Protein AF-A0A3C0HCT9-F1 (afdb_monomer_lite)

Structure (mmCIF, N/CA/C/O backbone):
data_AF-A0A3C0HCT9-F1
#
_entry.id   AF-A0A3C0HCT9-F1
#
loop_
_atom_site.group_PDB
_atom_site.id
_atom_site.type_symbol
_atom_site.label_atom_id
_atom_site.label_alt_id
_atom_site.label_comp_id
_atom_site.label_asym_id
_atom_site.label_entity_id
_atom_site.label_seq_id
_atom_site.pdbx_PDB_ins_code
_atom_site.Cartn_x
_atom_site.Cartn_y
_atom_site.Cartn_z
_atom_site.occupancy
_atom_site.B_iso_or_equiv
_atom_site.auth_seq_id
_atom_site.auth_comp_id
_atom_site.auth_asym_id
_atom_site.auth_atom_id
_atom_site.pdbx_PDB_model_num
ATOM 1 N N . MET A 1 1 ? -2.185 -20.237 -20.510 1.00 75.19 1 MET A N 1
ATOM 2 C CA . MET A 1 1 ? -2.423 -19.616 -19.183 1.00 75.19 1 MET A CA 1
ATOM 3 C C . MET A 1 1 ? -2.165 -18.128 -19.337 1.00 75.19 1 MET A C 1
ATOM 5 O O . MET A 1 1 ? -1.245 -17.803 -20.071 1.00 75.19 1 MET A O 1
ATOM 9 N N . TYR A 1 2 ? -2.947 -17.254 -18.699 1.00 88.69 2 TYR A N 1
ATOM 10 C CA . TYR A 1 2 ? -2.730 -15.803 -18.760 1.00 88.69 2 TYR A CA 1
ATOM 11 C C . TYR A 1 2 ? -1.783 -15.374 -17.628 1.00 88.69 2 TYR A C 1
ATOM 13 O O . TYR A 1 2 ? -2.227 -15.358 -16.477 1.00 88.69 2 TYR A O 1
ATOM 21 N N . PRO A 1 3 ? -0.498 -15.075 -17.897 1.00 87.88 3 PRO A N 1
ATOM 22 C CA . PRO A 1 3 ? 0.452 -14.690 -16.845 1.00 87.88 3 PRO A CA 1
ATOM 23 C C . PRO A 1 3 ? 0.056 -13.365 -16.172 1.00 87.88 3 PRO A C 1
ATOM 25 O O . PRO A 1 3 ? 0.204 -13.197 -14.959 1.00 87.88 3 PRO A O 1
ATOM 28 N N . ASP A 1 4 ? -0.532 -12.458 -16.943 1.00 92.25 4 ASP A N 1
ATOM 29 C CA . ASP A 1 4 ? -1.090 -11.188 -16.501 1.00 92.25 4 ASP A CA 1
ATOM 30 C C . ASP A 1 4 ? -2.307 -10.794 -17.343 1.00 92.25 4 ASP A C 1
ATOM 32 O O . ASP A 1 4 ? -2.677 -11.476 -18.307 1.00 92.25 4 ASP A O 1
ATOM 36 N N . ILE A 1 5 ? -2.954 -9.701 -16.939 1.00 92.19 5 ILE A N 1
ATOM 37 C CA . ILE A 1 5 ? -4.178 -9.206 -17.571 1.00 92.19 5 ILE A CA 1
ATOM 38 C C . ILE A 1 5 ? -3.942 -8.772 -19.020 1.00 92.19 5 ILE A C 1
ATOM 40 O O . ILE A 1 5 ? -4.882 -8.828 -19.810 1.00 92.19 5 ILE A O 1
ATOM 44 N N . SER A 1 6 ? -2.719 -8.400 -19.411 1.00 93.44 6 SER A N 1
ATOM 45 C CA . SER A 1 6 ? -2.459 -7.923 -20.772 1.00 93.44 6 SER A CA 1
ATOM 46 C C . SER A 1 6 ? -2.783 -8.985 -21.819 1.00 93.44 6 SER A C 1
ATOM 48 O O . SER A 1 6 ? -3.357 -8.660 -22.856 1.00 93.44 6 SER A O 1
ATOM 50 N N . TYR A 1 7 ? -2.473 -10.252 -21.538 1.00 92.44 7 TYR A N 1
ATOM 51 C CA . TYR A 1 7 ? -2.798 -11.369 -22.431 1.00 92.44 7 TYR A CA 1
ATOM 52 C C . TYR A 1 7 ? -4.297 -11.686 -22.443 1.00 92.44 7 TYR A C 1
ATOM 54 O O . TYR A 1 7 ? -4.848 -12.029 -23.482 1.00 92.44 7 TYR A O 1
ATOM 62 N N . LEU A 1 8 ? -4.980 -11.526 -21.307 1.00 92.06 8 LEU A N 1
ATOM 63 C CA . LEU A 1 8 ? -6.431 -11.706 -21.241 1.00 92.06 8 LEU A CA 1
ATOM 64 C C . LEU A 1 8 ? -7.167 -10.613 -22.032 1.00 92.06 8 LEU A C 1
ATOM 66 O O . LEU A 1 8 ? -8.125 -10.898 -22.743 1.00 92.06 8 LEU A O 1
ATOM 70 N N . LEU A 1 9 ? -6.709 -9.363 -21.946 1.00 93.25 9 LEU A N 1
ATOM 71 C CA . LEU A 1 9 ? -7.266 -8.260 -22.730 1.00 93.25 9 LEU A CA 1
ATOM 72 C C . LEU A 1 9 ? -6.920 -8.370 -24.215 1.00 93.25 9 LEU A C 1
ATOM 74 O O . LEU A 1 9 ? -7.730 -7.963 -25.046 1.00 93.25 9 LEU A O 1
ATOM 78 N N . HIS A 1 10 ? -5.761 -8.942 -24.556 1.00 93.81 10 HIS A N 1
ATOM 79 C CA . HIS A 1 10 ? -5.413 -9.236 -25.944 1.00 93.81 10 HIS A CA 1
ATOM 80 C C . HIS A 1 10 ? -6.453 -10.154 -26.590 1.00 93.81 10 HIS A C 1
ATOM 82 O O . HIS A 1 10 ? -6.998 -9.808 -27.633 1.00 93.81 10 HIS A O 1
ATOM 88 N N . ASP A 1 11 ? -6.810 -11.255 -25.932 1.00 92.50 11 ASP A N 1
ATOM 89 C CA . ASP A 1 11 ? -7.765 -12.216 -26.493 1.00 92.50 11 ASP A CA 1
ATOM 90 C C . ASP A 1 11 ? -9.211 -11.687 -26.507 1.00 92.50 11 ASP A C 1
ATOM 92 O O . ASP A 1 11 ? -9.997 -12.052 -27.380 1.00 92.50 11 ASP A O 1
ATOM 96 N N . LEU A 1 12 ? -9.576 -10.806 -25.568 1.00 94.06 12 LEU A N 1
ATOM 97 C CA . LEU A 1 12 ? -10.929 -10.237 -25.489 1.00 94.06 12 LEU A CA 1
ATOM 98 C C . LEU A 1 12 ? -11.143 -9.014 -26.391 1.00 94.06 12 LEU A C 1
ATOM 100 O O . LEU A 1 12 ? -12.232 -8.830 -26.931 1.00 94.06 12 LEU A O 1
ATOM 104 N N . PHE A 1 13 ? -10.132 -8.156 -26.519 1.00 94.62 13 PHE A N 1
ATOM 105 C CA . PHE A 1 13 ? -10.257 -6.825 -27.124 1.00 94.62 13 PHE A CA 1
ATOM 106 C C . PHE A 1 13 ? -9.216 -6.544 -28.215 1.00 94.62 13 PHE A C 1
ATOM 108 O O . PHE A 1 13 ? -9.238 -5.469 -28.810 1.00 94.62 13 PHE A O 1
ATOM 115 N N . GLY A 1 14 ? -8.290 -7.469 -28.482 1.00 91.75 14 GLY A N 1
ATOM 116 C CA . GLY A 1 14 ? -7.224 -7.294 -29.472 1.00 91.75 14 GLY A CA 1
ATOM 117 C C . GLY A 1 14 ? -6.139 -6.294 -29.058 1.00 91.75 14 GLY A C 1
ATOM 118 O O . GLY A 1 14 ? -5.394 -5.814 -29.912 1.00 91.75 14 GLY A O 1
ATOM 119 N N . THR A 1 15 ? -6.039 -5.934 -27.772 1.00 93.19 15 THR A N 1
ATOM 120 C CA . THR A 1 15 ? -5.015 -4.990 -27.283 1.00 93.19 15 THR A CA 1
ATOM 121 C C . THR A 1 15 ? -3.610 -5.553 -27.458 1.00 93.19 15 THR A C 1
ATOM 123 O O . THR A 1 15 ? -3.433 -6.760 -27.363 1.00 93.19 15 THR A O 1
ATOM 126 N N . GLN A 1 16 ? -2.589 -4.714 -27.637 1.00 90.31 16 GLN A N 1
ATOM 127 C CA . GLN A 1 16 ? -1.205 -5.197 -27.733 1.00 90.31 16 GLN A CA 1
ATOM 128 C C . GLN A 1 16 ? -0.795 -5.980 -26.465 1.00 90.31 16 GLN A C 1
ATOM 130 O O . GLN A 1 16 ? -1.065 -5.491 -25.361 1.00 90.31 16 GLN A O 1
ATOM 135 N N . PRO A 1 17 ? -0.181 -7.174 -26.598 1.00 86.00 17 PRO A N 1
ATOM 136 C CA . PRO A 1 17 ? 0.428 -7.890 -25.478 1.00 86.00 17 PRO A CA 1
ATOM 137 C C . PRO A 1 17 ? 1.514 -7.054 -24.794 1.00 86.00 17 PRO A C 1
ATOM 139 O O . PRO A 1 17 ? 2.062 -6.136 -25.400 1.00 86.00 17 PRO A O 1
ATOM 142 N N . ASP A 1 18 ? 1.801 -7.371 -23.531 1.00 87.50 18 ASP A N 1
ATOM 143 C CA . ASP A 1 18 ? 2.804 -6.686 -22.706 1.00 87.50 18 ASP A CA 1
ATOM 144 C C . ASP A 1 18 ? 2.629 -5.157 -22.646 1.00 87.50 18 ASP A C 1
ATOM 146 O O . ASP A 1 18 ? 3.587 -4.388 -22.601 1.00 87.50 18 ASP A O 1
ATOM 150 N N . ASN A 1 19 ? 1.380 -4.696 -22.613 1.00 88.31 19 ASN A N 1
ATOM 151 C CA . ASN A 1 19 ? 1.077 -3.288 -22.379 1.00 88.31 19 ASN A CA 1
ATOM 152 C C . ASN A 1 19 ? 1.141 -2.955 -20.872 1.00 88.31 19 ASN A C 1
ATOM 154 O O . ASN A 1 19 ? 1.463 -3.798 -20.031 1.00 88.31 19 ASN A O 1
ATOM 158 N N . TRP A 1 20 ? 0.782 -1.726 -20.499 1.00 87.12 20 TRP A N 1
ATOM 159 C CA . TRP A 1 20 ? 0.803 -1.254 -19.108 1.00 87.12 20 TRP A CA 1
ATOM 160 C C . TRP A 1 20 ? 0.003 -2.128 -18.116 1.00 87.12 20 TRP A C 1
ATOM 162 O O . TRP A 1 20 ? 0.302 -2.140 -16.923 1.00 87.12 20 TRP A O 1
ATOM 172 N N . THR A 1 21 ? -0.995 -2.886 -18.584 1.00 89.19 21 THR A N 1
ATOM 173 C CA . THR A 1 21 ? -1.806 -3.790 -17.747 1.00 89.19 21 THR A CA 1
ATOM 174 C C . THR A 1 21 ? -1.075 -5.073 -17.346 1.00 89.19 21 THR A C 1
ATOM 176 O O . THR A 1 21 ? -1.532 -5.780 -16.447 1.00 89.19 21 THR A O 1
ATOM 179 N N . SER A 1 22 ? 0.084 -5.361 -17.941 1.00 90.19 22 SER A N 1
ATOM 180 C CA . SER A 1 22 ? 0.898 -6.544 -17.620 1.00 90.19 22 SER A CA 1
ATOM 181 C C . SER A 1 22 ? 1.501 -6.526 -16.208 1.00 90.19 22 SER A C 1
ATOM 183 O O . SER A 1 22 ? 1.919 -7.564 -15.685 1.00 90.19 22 SER A O 1
ATOM 185 N N . ILE A 1 23 ? 1.491 -5.364 -15.545 1.00 87.69 23 ILE A N 1
ATOM 186 C CA . ILE A 1 23 ? 1.828 -5.221 -14.121 1.00 87.69 23 ILE A CA 1
ATOM 187 C C . ILE A 1 23 ? 0.870 -6.037 -13.244 1.00 87.69 23 ILE A C 1
ATOM 189 O O . ILE A 1 23 ? 1.260 -6.565 -12.201 1.00 87.69 23 ILE A O 1
ATOM 193 N N . PHE A 1 24 ? -0.390 -6.172 -13.658 1.00 89.19 24 PHE A N 1
ATOM 194 C CA . PHE A 1 24 ? -1.392 -6.906 -12.899 1.00 89.19 24 PHE A CA 1
ATOM 195 C C . PHE A 1 24 ? -1.305 -8.397 -13.213 1.00 89.19 24 PHE A C 1
ATOM 197 O O . PHE A 1 24 ? -1.941 -8.906 -14.138 1.00 89.19 24 PHE A O 1
ATOM 204 N N . LYS A 1 25 ? -0.519 -9.119 -12.411 1.00 90.88 25 LYS A N 1
ATOM 205 C CA . LYS A 1 25 ? -0.401 -10.575 -12.533 1.00 90.88 25 LYS A CA 1
ATOM 206 C C . LYS A 1 25 ? -1.726 -11.259 -12.198 1.00 90.88 25 LYS A C 1
ATOM 208 O O . LYS A 1 25 ? -2.319 -11.015 -11.144 1.00 90.88 25 LYS A O 1
ATOM 213 N N . THR A 1 26 ? -2.159 -12.165 -13.074 1.00 92.75 26 THR A N 1
ATOM 214 C CA . THR A 1 26 ? -3.478 -12.814 -12.998 1.00 92.75 26 THR A CA 1
ATOM 215 C C . THR A 1 26 ? -3.643 -13.608 -11.708 1.00 92.75 26 THR A C 1
ATOM 217 O O . THR A 1 26 ? -4.697 -13.550 -11.083 1.00 92.75 26 THR A O 1
ATOM 220 N N . PHE A 1 27 ? -2.589 -14.305 -11.267 1.00 90.38 27 PHE A N 1
ATOM 221 C CA . PHE A 1 27 ? -2.601 -15.046 -10.004 1.00 90.38 27 PHE A CA 1
ATOM 222 C C . PHE A 1 27 ? -2.933 -14.140 -8.811 1.00 90.38 27 PHE A C 1
ATOM 224 O O . PHE A 1 27 ? -3.856 -14.429 -8.053 1.00 90.38 27 PHE A O 1
ATOM 231 N N . GLY A 1 28 ? -2.205 -13.028 -8.671 1.00 90.50 28 GLY A N 1
ATOM 232 C CA . GLY A 1 28 ? -2.389 -12.095 -7.562 1.00 90.50 28 GLY A CA 1
ATOM 233 C C . GLY A 1 28 ? -3.760 -11.428 -7.593 1.00 90.50 28 GLY A C 1
ATOM 234 O O . GLY A 1 28 ? -4.413 -11.332 -6.555 1.00 90.50 28 GLY A O 1
ATOM 235 N N . LEU A 1 29 ? -4.229 -11.030 -8.782 1.00 92.44 29 LEU A N 1
ATOM 236 C CA . LEU A 1 29 ? -5.553 -10.432 -8.924 1.00 92.44 29 LEU A CA 1
ATOM 237 C C . LEU A 1 29 ? 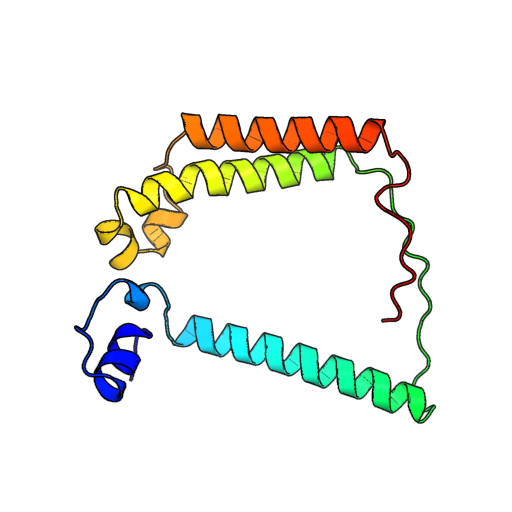-6.657 -11.410 -8.516 1.00 92.44 29 LEU A C 1
ATOM 239 O O . LEU A 1 29 ? -7.501 -11.057 -7.697 1.00 92.44 29 LEU A O 1
ATOM 243 N N . LEU A 1 30 ? -6.643 -12.639 -9.040 1.00 94.38 30 LEU A N 1
ATOM 244 C CA . LEU A 1 30 ? -7.675 -13.628 -8.722 1.00 94.38 30 LEU A CA 1
ATOM 245 C C . LEU A 1 30 ? -7.641 -14.036 -7.247 1.00 94.38 30 LEU A C 1
ATOM 247 O O . LEU A 1 30 ? -8.700 -14.183 -6.640 1.00 94.38 30 LEU A O 1
ATOM 251 N N . LEU A 1 31 ? -6.450 -14.161 -6.652 1.00 95.00 31 LEU A N 1
ATOM 252 C CA . LEU A 1 31 ? -6.302 -14.414 -5.219 1.00 95.00 31 LEU A CA 1
ATOM 253 C C . LEU A 1 31 ? -6.919 -13.280 -4.389 1.00 95.00 31 LEU A C 1
ATOM 255 O O . LEU A 1 31 ? -7.702 -13.543 -3.476 1.00 95.00 31 LEU A O 1
ATOM 259 N N . ALA A 1 32 ? -6.618 -12.023 -4.726 1.00 95.62 32 ALA A N 1
ATOM 260 C CA . ALA A 1 32 ? -7.200 -10.868 -4.051 1.00 95.62 32 ALA A CA 1
ATOM 261 C C . ALA A 1 32 ? -8.729 -10.833 -4.210 1.00 95.62 32 ALA A C 1
ATOM 263 O O . ALA A 1 32 ? -9.445 -10.663 -3.224 1.00 95.62 32 ALA A O 1
ATOM 264 N N . SER A 1 33 ? -9.246 -11.059 -5.422 1.00 95.62 33 SER A N 1
ATOM 265 C CA . SER A 1 33 ? -10.688 -11.132 -5.680 1.00 95.62 33 SER A CA 1
ATOM 266 C C . SER A 1 33 ? -11.363 -12.255 -4.891 1.00 95.62 33 SER A C 1
ATOM 268 O O . SER A 1 33 ? -12.438 -12.036 -4.338 1.00 95.62 33 SER A O 1
ATOM 270 N N . ALA A 1 34 ? -10.733 -13.427 -4.785 1.00 97.19 34 ALA A N 1
ATOM 271 C CA . ALA A 1 34 ? -11.252 -14.547 -4.007 1.00 97.19 34 ALA A CA 1
ATOM 272 C C . ALA A 1 34 ? -11.333 -14.212 -2.511 1.00 97.19 34 ALA A C 1
ATOM 274 O O . ALA A 1 34 ? -12.359 -14.475 -1.887 1.00 97.19 34 ALA A O 1
ATOM 275 N N . LEU A 1 35 ? -10.301 -13.578 -1.944 1.00 97.94 35 LEU A N 1
ATOM 276 C CA . LEU A 1 35 ? -10.297 -13.150 -0.540 1.00 97.94 35 LEU A CA 1
ATOM 277 C C . LEU A 1 35 ? -11.353 -12.072 -0.262 1.00 97.94 35 LEU A C 1
ATOM 279 O O . LEU A 1 35 ? -12.066 -12.156 0.737 1.00 97.94 35 LEU A O 1
ATOM 283 N N . LEU A 1 36 ? -11.494 -11.088 -1.157 1.00 97.19 36 LEU A N 1
ATOM 284 C CA . LEU A 1 36 ? -12.519 -10.047 -1.042 1.00 97.19 36 LEU A CA 1
ATOM 285 C C . LEU A 1 36 ? -13.932 -10.634 -1.135 1.00 97.19 36 LEU A C 1
ATOM 287 O O . LEU A 1 36 ? -14.789 -10.305 -0.314 1.00 97.19 36 LEU A O 1
ATOM 291 N N . ALA A 1 37 ? -14.171 -11.527 -2.097 1.00 97.94 37 ALA A N 1
ATOM 292 C CA . ALA A 1 37 ? -15.451 -12.205 -2.254 1.00 97.94 37 ALA A CA 1
ATOM 293 C C . ALA A 1 37 ? -15.771 -13.086 -1.038 1.00 97.94 37 ALA A C 1
ATOM 295 O O . ALA A 1 37 ? -16.875 -13.005 -0.504 1.00 97.94 37 ALA A O 1
ATOM 296 N N . ALA A 1 38 ? -14.804 -13.870 -0.554 1.00 97.81 38 ALA A N 1
ATOM 297 C CA . ALA A 1 38 ? -14.965 -14.706 0.631 1.00 97.81 38 ALA A CA 1
ATOM 298 C C . ALA A 1 38 ? -15.279 -13.867 1.877 1.00 97.81 38 ALA A C 1
ATOM 300 O O . ALA A 1 38 ? -16.227 -14.176 2.594 1.00 97.81 38 ALA A O 1
ATOM 301 N N . GLY A 1 39 ? -14.545 -12.772 2.103 1.00 96.81 39 GLY A N 1
ATOM 302 C CA . GLY A 1 39 ? -14.809 -11.854 3.212 1.00 96.81 39 GLY A CA 1
ATOM 303 C C . GLY A 1 39 ? -16.193 -11.207 3.121 1.00 96.81 39 GLY A C 1
ATOM 304 O O . GLY A 1 39 ? -16.897 -11.098 4.123 1.00 96.81 39 GLY A O 1
ATOM 305 N N . TRP A 1 40 ? -16.622 -10.827 1.916 1.00 96.62 40 TRP A N 1
ATOM 306 C CA . TRP A 1 40 ? -17.950 -10.259 1.688 1.00 96.62 40 TRP A CA 1
ATOM 307 C C . TRP A 1 40 ? -19.079 -11.265 1.940 1.00 96.62 40 TRP A C 1
ATOM 309 O O . TRP A 1 40 ? -20.051 -10.932 2.621 1.00 96.62 40 TRP A O 1
ATOM 319 N N . VAL A 1 41 ? -18.946 -12.493 1.430 1.00 97.81 41 VAL A N 1
ATOM 320 C CA . VAL A 1 41 ? -19.917 -13.574 1.656 1.00 97.81 41 VAL A CA 1
ATOM 321 C C . VAL A 1 41 ? -19.970 -13.944 3.133 1.00 97.81 41 VAL A C 1
ATOM 323 O O . VAL A 1 41 ? -21.059 -14.010 3.693 1.00 97.81 41 VAL A O 1
ATOM 326 N N . LEU A 1 42 ? -18.815 -14.108 3.785 1.00 96.06 42 LEU A N 1
ATOM 327 C CA . LEU A 1 42 ? -18.739 -14.421 5.210 1.00 96.06 42 LEU A CA 1
ATOM 328 C C . LEU A 1 42 ? -19.427 -13.346 6.052 1.00 96.06 42 LEU A C 1
ATOM 330 O O . LEU A 1 42 ? -20.243 -13.673 6.905 1.00 96.06 42 LEU A O 1
ATOM 334 N N . LYS A 1 43 ? -19.155 -12.065 5.778 1.00 94.06 43 LYS A N 1
ATOM 335 C CA . LYS A 1 43 ? -19.824 -10.958 6.468 1.00 94.06 43 LYS A CA 1
ATOM 336 C C . LYS A 1 43 ? -21.344 -11.030 6.307 1.00 94.06 43 LYS A C 1
ATOM 338 O O . LYS A 1 43 ? -22.067 -10.897 7.287 1.00 94.06 43 LYS A O 1
ATOM 343 N N . LYS A 1 44 ? -21.834 -11.234 5.080 1.00 95.06 44 LYS A N 1
ATOM 344 C CA . LYS A 1 44 ? -23.277 -11.360 4.825 1.00 95.06 44 LYS A CA 1
ATOM 345 C C . LYS A 1 44 ? -23.893 -12.544 5.562 1.00 95.06 44 LYS A C 1
ATOM 347 O O . LYS A 1 44 ? -24.995 -12.420 6.082 1.00 95.06 44 LYS A O 1
ATOM 352 N N . GLU A 1 45 ? -23.186 -13.663 5.608 1.00 95.38 45 GLU A N 1
ATOM 353 C CA . GLU A 1 45 ? -23.659 -14.869 6.273 1.00 95.38 45 GLU A CA 1
ATOM 354 C C . GLU A 1 45 ? -23.706 -14.704 7.795 1.00 95.38 45 GLU A C 1
ATOM 356 O O . GLU A 1 45 ? -24.676 -15.124 8.417 1.00 95.38 45 GLU A O 1
ATOM 361 N N . LEU A 1 46 ? -22.720 -14.031 8.396 1.00 93.31 46 LEU A N 1
ATOM 362 C CA . LEU A 1 46 ? -22.750 -13.700 9.823 1.00 93.31 46 LEU A CA 1
ATOM 363 C C . LEU A 1 46 ? -23.959 -12.820 10.165 1.00 93.31 46 LEU A C 1
ATOM 365 O O . LEU A 1 46 ? -24.701 -13.149 11.084 1.00 93.31 46 LEU A O 1
ATOM 369 N N . ILE A 1 47 ? -24.219 -11.777 9.373 1.00 91.19 47 ILE A N 1
ATOM 370 C CA . ILE A 1 47 ? -25.399 -10.916 9.558 1.00 91.19 47 ILE A CA 1
ATOM 371 C C . ILE A 1 47 ? -26.694 -11.737 9.437 1.00 91.19 47 ILE A C 1
ATOM 373 O O . ILE A 1 47 ? -27.561 -11.646 10.300 1.00 91.19 47 ILE A O 1
ATOM 377 N N . ARG A 1 48 ? -26.806 -12.604 8.419 1.00 95.25 48 ARG A N 1
ATOM 378 C CA . ARG A 1 48 ? -27.973 -13.487 8.237 1.00 95.25 48 ARG A CA 1
ATOM 379 C C . ARG A 1 48 ? -28.184 -14.415 9.437 1.00 95.25 48 ARG A C 1
ATOM 381 O O . ARG A 1 48 ? -29.311 -14.625 9.874 1.00 95.25 48 ARG A O 1
ATOM 388 N N . LEU A 1 49 ? -27.108 -14.995 9.969 1.00 94.12 49 LEU A N 1
ATOM 389 C CA . LEU A 1 49 ? -27.172 -15.883 11.132 1.00 94.12 49 LEU A CA 1
ATOM 390 C C . LEU A 1 49 ? -27.550 -15.133 12.415 1.00 94.12 49 LEU A C 1
ATOM 392 O O . LEU A 1 49 ? -28.207 -15.720 13.276 1.00 94.12 49 LEU A O 1
ATOM 396 N N . GLU A 1 50 ? -27.155 -13.867 12.551 1.00 91.44 50 GLU A N 1
ATOM 397 C CA . GLU A 1 50 ? -27.569 -13.015 13.667 1.00 91.44 50 GLU A CA 1
ATOM 398 C C . GLU A 1 50 ? -29.061 -12.672 13.586 1.00 91.44 50 GLU A C 1
ATOM 400 O O . GLU A 1 50 ? -29.778 -12.822 14.574 1.00 91.44 50 GLU A O 1
ATOM 405 N N . GLU A 1 51 ? -29.553 -12.291 12.404 1.00 91.56 51 GLU A N 1
ATOM 406 C CA . GLU A 1 51 ? -30.980 -12.022 12.162 1.00 91.56 51 GLU A CA 1
ATOM 407 C C . GLU A 1 51 ? -31.857 -13.253 12.449 1.00 91.56 51 GLU A C 1
ATOM 409 O O . GLU A 1 51 ? -32.973 -13.133 12.953 1.00 91.56 51 GLU A O 1
ATOM 414 N N . GLU A 1 52 ? -31.334 -14.452 12.186 1.00 95.31 52 GLU A N 1
ATOM 415 C CA . GLU A 1 52 ? -31.974 -15.729 12.521 1.00 95.31 52 GLU A CA 1
ATOM 416 C C . GLU A 1 52 ? -31.832 -16.127 14.001 1.00 95.31 52 GLU A C 1
ATOM 418 O O . GLU A 1 52 ? -32.354 -17.166 14.409 1.00 95.31 52 GLU A O 1
ATOM 423 N N . GLY A 1 53 ? -31.109 -15.345 14.807 1.00 92.25 53 GLY A N 1
ATOM 424 C CA . GLY A 1 53 ? -30.861 -15.611 16.224 1.00 92.25 53 GLY A CA 1
ATOM 425 C C . GLY A 1 53 ? -29.939 -16.805 16.493 1.00 92.25 53 GLY A C 1
ATOM 426 O O . GLY A 1 53 ? -29.908 -17.316 17.612 1.00 92.25 53 GLY A O 1
ATOM 427 N N . LYS A 1 54 ? -29.199 -17.283 15.482 1.00 92.88 54 LYS A N 1
ATOM 428 C CA . LYS A 1 54 ? -28.270 -18.424 15.599 1.00 92.88 54 LYS A CA 1
ATOM 429 C C . LYS A 1 54 ? -26.925 -18.028 16.202 1.00 92.88 54 LYS A C 1
ATOM 431 O O . LYS A 1 54 ? -26.245 -18.875 16.776 1.00 92.88 54 LYS A O 1
ATOM 436 N N . ILE A 1 55 ? -26.543 -16.763 16.057 1.00 90.69 55 ILE A N 1
ATOM 437 C CA . ILE A 1 55 ? -25.360 -16.161 16.677 1.00 90.69 55 ILE A CA 1
ATOM 438 C C . ILE A 1 55 ? -25.747 -14.805 17.280 1.00 90.69 55 ILE A C 1
ATOM 440 O O . ILE A 1 55 ? -26.709 -14.189 16.835 1.00 90.69 55 ILE A O 1
ATOM 444 N N . SER A 1 56 ? -25.001 -14.334 18.278 1.00 82.38 56 SER A N 1
ATOM 445 C CA . SER A 1 56 ? -25.218 -13.016 18.892 1.00 82.38 56 SER A CA 1
ATOM 446 C C . SER A 1 56 ? -24.063 -12.082 18.550 1.00 82.38 56 SER A C 1
ATOM 448 O O . SER A 1 56 ? -22.907 -12.465 18.758 1.00 82.38 56 SER A O 1
ATOM 450 N N . ALA A 1 57 ? -24.337 -10.851 18.100 1.00 77.19 57 ALA A N 1
ATOM 451 C CA . ALA A 1 57 ? -23.270 -9.874 17.907 1.00 77.19 57 ALA A CA 1
ATOM 452 C C . ALA A 1 57 ? -22.582 -9.522 19.227 1.00 77.19 57 ALA A C 1
ATOM 454 O O . ALA A 1 57 ? -23.205 -9.187 20.241 1.00 77.19 57 ALA A O 1
ATOM 455 N N . ILE A 1 58 ? -21.252 -9.521 19.185 1.00 76.88 58 ILE A N 1
ATOM 456 C CA . ILE A 1 58 ? -20.427 -9.002 20.267 1.00 76.88 58 ILE A CA 1
ATOM 457 C C . ILE A 1 58 ? -20.275 -7.501 20.033 1.00 76.88 58 ILE A C 1
ATOM 459 O O . ILE A 1 58 ? -19.455 -7.059 19.229 1.00 76.88 58 ILE A O 1
ATOM 463 N N . LYS A 1 59 ? -21.052 -6.697 20.762 1.00 70.06 59 LYS A N 1
ATOM 464 C CA . LYS A 1 59 ? -20.906 -5.237 20.753 1.00 70.06 59 LYS A CA 1
ATOM 465 C C . LYS A 1 59 ? -19.607 -4.851 21.456 1.00 70.06 59 LYS A C 1
ATOM 467 O O . LYS A 1 59 ? -19.570 -4.706 22.677 1.00 70.06 59 LYS A O 1
ATOM 472 N N . GLN A 1 60 ? -18.531 -4.686 20.693 1.00 66.25 60 GLN A N 1
ATOM 473 C CA . GLN A 1 60 ? -17.297 -4.108 21.211 1.00 66.25 60 GLN A CA 1
ATOM 474 C C . GLN A 1 60 ? -17.350 -2.592 21.072 1.00 66.25 60 GLN A C 1
ATOM 476 O O . GLN A 1 60 ? -17.449 -2.049 19.973 1.00 66.25 60 GLN A O 1
ATOM 481 N N . LYS A 1 61 ? -17.240 -1.887 22.199 1.00 60.09 61 LYS A N 1
ATOM 482 C CA . LYS A 1 61 ? -16.931 -0.459 22.169 1.00 60.09 61 LYS A CA 1
ATOM 483 C C . LYS A 1 61 ? -15.474 -0.323 21.754 1.00 60.09 61 LYS A C 1
ATOM 485 O O . LYS A 1 61 ? -14.578 -0.484 22.582 1.00 60.09 61 LYS A O 1
ATOM 490 N N . VAL A 1 62 ? -15.240 -0.044 20.475 1.00 63.62 62 VAL A N 1
ATOM 491 C CA . VAL A 1 62 ? -13.916 0.359 20.006 1.00 63.62 62 VAL A CA 1
ATOM 492 C C . VAL A 1 62 ? -13.632 1.710 20.646 1.00 63.62 62 VAL A C 1
ATOM 494 O O . VAL A 1 62 ? -14.185 2.737 20.254 1.00 63.62 62 VAL A O 1
ATOM 497 N N . LYS A 1 63 ? -12.817 1.704 21.701 1.00 55.09 63 LYS A N 1
ATOM 498 C CA . LYS A 1 63 ? -12.276 2.936 22.257 1.00 55.09 63 LYS A CA 1
ATOM 499 C C . LYS A 1 63 ? -11.371 3.498 21.168 1.00 55.09 63 LYS A C 1
ATOM 501 O O . LYS A 1 63 ? -10.327 2.913 20.895 1.00 55.09 63 LYS A O 1
ATOM 506 N N . SER A 1 64 ? -11.814 4.569 20.514 1.00 55.91 64 SER A N 1
ATOM 507 C CA . SER A 1 64 ? -10.968 5.377 19.641 1.00 55.91 64 SER A CA 1
ATOM 508 C C . SER A 1 64 ? -9.830 5.883 20.519 1.00 55.91 64 SER A C 1
ATOM 510 O O . SER A 1 64 ? -10.000 6.800 21.319 1.00 55.91 64 SER A O 1
ATOM 512 N N . SER A 1 65 ? -8.716 5.155 20.532 1.00 54.78 65 SER A N 1
ATOM 513 C CA . SER A 1 65 ? -7.539 5.592 21.258 1.00 54.78 65 SER A CA 1
ATOM 514 C C . SER A 1 65 ? -7.058 6.857 20.573 1.00 54.78 65 SER A C 1
ATOM 516 O O . SER A 1 65 ? -6.956 6.872 19.346 1.00 54.78 65 SER A O 1
ATOM 518 N N . THR A 1 66 ? -6.748 7.889 21.359 1.00 60.91 66 THR A N 1
ATOM 519 C CA . THR A 1 66 ? -5.906 9.008 20.931 1.00 60.91 66 THR A CA 1
ATOM 520 C C . THR A 1 66 ? -4.850 8.494 19.967 1.00 60.91 66 THR A C 1
ATOM 522 O O . THR A 1 66 ? -4.161 7.533 20.319 1.00 60.91 66 THR A O 1
ATOM 525 N N . THR A 1 67 ? -4.766 9.084 18.769 1.00 65.19 67 THR A N 1
ATOM 526 C CA . THR A 1 67 ? -3.796 8.690 17.740 1.00 65.19 67 THR A CA 1
ATOM 527 C C . THR A 1 67 ? -2.440 8.524 18.406 1.00 65.19 67 THR A C 1
ATOM 529 O O . THR A 1 67 ? -1.849 9.499 18.886 1.00 65.19 67 THR A O 1
ATOM 532 N N . GLN A 1 68 ? -1.980 7.279 18.509 1.00 78.00 68 GLN A N 1
ATOM 533 C CA . GLN A 1 68 ? -0.755 6.993 19.230 1.00 78.00 68 GLN A CA 1
ATOM 534 C C . GLN A 1 68 ? 0.398 7.572 18.415 1.00 78.00 68 GLN A C 1
ATOM 536 O O . GLN A 1 68 ? 0.343 7.646 17.186 1.00 78.00 68 GLN A O 1
ATOM 541 N N . MET A 1 69 ? 1.481 7.983 19.073 1.00 84.31 69 MET A N 1
ATOM 542 C CA . MET A 1 69 ? 2.660 8.462 18.340 1.00 84.31 69 MET A CA 1
ATOM 543 C C . MET A 1 69 ? 3.194 7.391 17.368 1.00 84.31 69 MET A C 1
ATOM 545 O O . MET A 1 69 ? 3.728 7.716 16.308 1.00 84.31 69 MET A O 1
ATOM 549 N N . SER A 1 70 ? 2.982 6.110 17.690 1.00 86.44 70 SER A N 1
ATOM 550 C CA . SER A 1 70 ? 3.238 4.976 16.799 1.00 86.44 70 SER A CA 1
ATOM 551 C C . SER A 1 70 ? 2.400 5.008 15.522 1.00 86.44 70 SER A C 1
ATOM 553 O O . SER A 1 70 ? 2.906 4.616 14.474 1.00 86.44 70 SER A O 1
ATOM 555 N N . ASP A 1 71 ? 1.161 5.498 15.571 1.00 87.62 71 ASP A N 1
ATOM 556 C CA . ASP A 1 71 ? 0.284 5.582 14.399 1.00 87.62 71 ASP A CA 1
ATOM 557 C C . ASP A 1 71 ? 0.782 6.669 13.453 1.00 87.62 71 ASP A C 1
ATOM 559 O O . ASP A 1 71 ? 0.881 6.446 12.248 1.00 87.62 71 ASP A O 1
ATOM 563 N N . VAL A 1 72 ? 1.170 7.825 13.998 1.00 91.31 72 VAL A N 1
ATOM 564 C CA . VAL A 1 72 ? 1.771 8.920 13.223 1.00 91.31 72 VAL A CA 1
ATOM 565 C C . VAL A 1 72 ? 3.051 8.448 12.533 1.00 91.31 72 VAL A C 1
ATOM 567 O O . VAL A 1 72 ? 3.222 8.670 11.334 1.00 91.31 72 VAL A O 1
ATOM 570 N N . LEU A 1 73 ? 3.931 7.763 13.270 1.00 94.12 73 LEU A N 1
ATOM 571 C CA . LEU A 1 73 ? 5.191 7.258 12.731 1.00 94.12 73 LEU A CA 1
ATOM 572 C C . LEU A 1 73 ? 4.959 6.193 11.653 1.00 94.12 73 LEU A C 1
ATOM 574 O O . LEU A 1 73 ? 5.526 6.292 10.568 1.00 94.12 73 LEU A O 1
ATOM 578 N N . THR A 1 74 ? 4.101 5.206 11.924 1.00 94.19 74 THR A N 1
ATOM 579 C CA . THR A 1 74 ? 3.778 4.129 10.974 1.00 94.19 74 THR A CA 1
ATOM 580 C C . THR A 1 74 ? 3.193 4.691 9.683 1.00 94.19 74 THR A C 1
ATOM 582 O O . THR A 1 74 ? 3.675 4.371 8.599 1.00 94.19 74 THR A O 1
ATOM 585 N N . ASN A 1 75 ? 2.200 5.580 9.779 1.00 94.25 75 ASN A N 1
ATOM 586 C CA . ASN A 1 75 ? 1.590 6.196 8.602 1.00 94.25 75 ASN A CA 1
ATOM 587 C C . ASN A 1 75 ? 2.578 7.097 7.847 1.00 94.25 75 ASN A C 1
ATOM 589 O O . ASN A 1 75 ? 2.587 7.091 6.617 1.00 94.25 75 ASN A O 1
ATOM 593 N N . GLY A 1 76 ? 3.449 7.819 8.559 1.00 96.69 76 GLY A N 1
ATOM 594 C CA . GLY A 1 76 ? 4.533 8.594 7.956 1.00 96.69 76 GLY A CA 1
ATOM 595 C C . GLY A 1 76 ? 5.527 7.722 7.183 1.00 96.69 76 GLY A C 1
ATOM 596 O O . GLY A 1 76 ? 5.902 8.070 6.066 1.00 96.69 76 GLY A O 1
ATOM 597 N N . LEU A 1 77 ? 5.909 6.562 7.727 1.00 97.06 77 LEU A N 1
ATOM 598 C CA . LEU A 1 77 ? 6.785 5.595 7.054 1.00 97.06 77 LEU A CA 1
ATOM 599 C C . LEU A 1 77 ? 6.116 4.952 5.834 1.00 97.06 77 LEU A C 1
ATOM 601 O O . LEU A 1 77 ? 6.763 4.789 4.801 1.00 97.06 77 LEU A O 1
ATOM 605 N N . ILE A 1 78 ? 4.824 4.628 5.921 1.00 96.88 78 ILE A N 1
ATOM 606 C CA . ILE A 1 78 ? 4.046 4.120 4.783 1.00 96.88 78 ILE A CA 1
ATOM 607 C C . ILE A 1 78 ? 3.983 5.180 3.675 1.00 96.88 78 ILE A C 1
ATOM 609 O O . ILE A 1 78 ? 4.272 4.887 2.515 1.00 96.88 78 ILE A O 1
ATOM 613 N N . ALA A 1 79 ? 3.668 6.428 4.027 1.00 97.19 79 ALA A N 1
ATOM 614 C CA . ALA A 1 79 ? 3.648 7.540 3.084 1.00 97.19 79 ALA A CA 1
ATOM 615 C C . ALA A 1 79 ? 5.031 7.793 2.465 1.00 97.19 79 ALA A C 1
ATOM 617 O O . ALA A 1 79 ? 5.130 7.982 1.254 1.00 97.19 79 ALA A O 1
ATOM 618 N N . PHE A 1 80 ? 6.100 7.723 3.264 1.00 97.69 80 PHE A N 1
ATOM 619 C CA . PHE A 1 80 ? 7.475 7.779 2.771 1.00 97.69 80 PHE A CA 1
ATOM 620 C C . PHE A 1 80 ? 7.744 6.668 1.757 1.00 97.69 80 PHE A C 1
ATOM 622 O O . PHE A 1 80 ? 8.234 6.952 0.670 1.00 97.69 80 PHE A O 1
ATOM 629 N N . PHE A 1 81 ? 7.395 5.419 2.075 1.00 97.06 81 PHE A N 1
ATOM 630 C CA . PHE A 1 81 ? 7.620 4.273 1.196 1.00 97.06 81 PHE A CA 1
ATOM 631 C C . PHE A 1 81 ? 6.941 4.461 -0.167 1.00 97.06 81 PHE A C 1
ATOM 633 O O . PHE A 1 81 ? 7.586 4.311 -1.207 1.00 97.06 81 PHE A O 1
ATOM 640 N N . PHE A 1 82 ? 5.669 4.869 -0.180 1.00 96.00 82 PHE A N 1
ATOM 641 C CA . PHE A 1 82 ? 4.954 5.138 -1.428 1.00 96.00 82 PHE A CA 1
ATOM 642 C C . PHE A 1 82 ? 5.513 6.357 -2.173 1.00 96.00 82 PHE A C 1
ATOM 644 O O . PHE A 1 82 ? 5.748 6.271 -3.377 1.00 96.00 82 PHE A O 1
ATOM 651 N N . GLY A 1 83 ? 5.800 7.461 -1.479 1.00 96.38 83 GLY A N 1
ATOM 652 C CA . GLY A 1 83 ? 6.404 8.657 -2.080 1.00 96.38 83 GLY A CA 1
ATOM 653 C C . GLY A 1 83 ? 7.816 8.418 -2.620 1.00 96.38 83 GLY A C 1
ATOM 654 O O . GLY A 1 83 ? 8.225 9.039 -3.596 1.00 96.38 83 GLY A O 1
ATOM 655 N N . PHE A 1 84 ? 8.551 7.482 -2.026 1.00 97.19 84 PHE A N 1
ATOM 656 C CA . PHE A 1 84 ? 9.873 7.061 -2.466 1.00 97.19 84 PHE A CA 1
ATOM 657 C C . PHE A 1 84 ? 9.800 6.181 -3.719 1.00 97.19 84 PHE A C 1
ATOM 659 O O . PHE A 1 84 ? 10.599 6.349 -4.643 1.00 97.19 84 PHE A O 1
ATOM 666 N N . LYS A 1 85 ? 8.840 5.248 -3.770 1.00 95.44 85 LYS A N 1
ATOM 667 C CA . LYS A 1 85 ? 8.743 4.241 -4.836 1.00 95.44 85 LYS A CA 1
ATOM 668 C C . LYS A 1 85 ? 7.948 4.684 -6.052 1.00 95.44 85 LYS A C 1
ATOM 670 O O . LYS A 1 85 ? 8.427 4.489 -7.165 1.00 95.44 85 LYS A O 1
ATOM 675 N N . ILE A 1 86 ? 6.773 5.285 -5.873 1.00 94.69 86 ILE A N 1
ATOM 676 C CA . ILE A 1 86 ? 5.859 5.597 -6.984 1.00 94.69 86 ILE A CA 1
ATOM 677 C C . ILE A 1 86 ? 6.534 6.470 -8.057 1.00 94.69 86 ILE A C 1
ATOM 679 O O . ILE A 1 86 ? 6.503 6.080 -9.224 1.00 94.69 86 ILE A O 1
ATOM 683 N N . PRO A 1 87 ? 7.217 7.584 -7.723 1.00 94.94 87 PRO A N 1
ATOM 684 C CA . PRO A 1 87 ? 7.889 8.391 -8.739 1.00 94.94 87 PRO A CA 1
ATOM 685 C C . PRO A 1 87 ? 9.008 7.631 -9.456 1.00 94.94 87 PRO A C 1
ATOM 687 O O . PRO A 1 87 ? 9.258 7.868 -10.633 1.00 94.94 87 PRO A O 1
ATOM 690 N N . TYR A 1 88 ? 9.694 6.717 -8.767 1.00 94.75 88 TYR A N 1
ATOM 691 C CA . TYR A 1 88 ? 10.735 5.896 -9.382 1.00 94.75 88 TYR A CA 1
ATOM 692 C C . TYR A 1 88 ? 10.148 4.879 -10.362 1.00 94.75 88 TYR A C 1
ATOM 694 O O . TYR A 1 88 ? 10.663 4.760 -11.468 1.00 94.75 88 TYR A O 1
ATOM 702 N N . VAL A 1 89 ? 9.044 4.222 -9.995 1.00 93.69 89 VAL A N 1
ATOM 703 C CA . VAL A 1 89 ? 8.313 3.289 -10.867 1.00 93.69 89 VAL A CA 1
ATOM 704 C C . VAL A 1 89 ? 7.783 3.995 -12.113 1.00 93.69 89 VAL A C 1
ATOM 706 O O . VAL A 1 89 ? 7.928 3.469 -13.205 1.00 93.69 89 VAL A O 1
ATOM 709 N N . ILE A 1 90 ? 7.234 5.206 -11.978 1.00 92.62 90 ILE A N 1
ATOM 710 C CA . ILE A 1 90 ? 6.749 5.981 -13.132 1.00 92.62 90 ILE A CA 1
ATOM 711 C C . ILE A 1 90 ? 7.891 6.305 -14.106 1.00 92.62 90 ILE A C 1
ATOM 713 O O . ILE A 1 90 ? 7.705 6.223 -15.315 1.00 92.62 90 ILE A O 1
ATOM 717 N N . ASN A 1 91 ? 9.077 6.649 -13.594 1.00 93.06 91 ASN A N 1
ATOM 718 C CA . ASN A 1 91 ? 10.234 6.981 -14.432 1.00 93.06 91 ASN A CA 1
ATOM 719 C C . ASN A 1 91 ? 10.977 5.749 -14.985 1.00 93.06 91 ASN A C 1
ATOM 721 O O . ASN A 1 91 ? 11.736 5.890 -15.936 1.00 93.06 91 ASN A O 1
ATOM 725 N N . ASN A 1 92 ? 10.797 4.567 -14.387 1.00 92.62 92 ASN A N 1
ATOM 726 C CA . ASN A 1 92 ? 11.474 3.317 -14.759 1.00 92.62 92 ASN A CA 1
ATOM 727 C C . ASN A 1 92 ? 10.430 2.206 -14.933 1.00 92.62 92 ASN A C 1
ATOM 729 O O . ASN A 1 92 ? 10.510 1.140 -14.319 1.00 92.62 92 ASN A O 1
ATOM 733 N N . PHE A 1 93 ? 9.393 2.507 -15.712 1.00 89.62 93 PHE A N 1
ATOM 734 C CA . PHE A 1 93 ? 8.232 1.635 -15.842 1.00 89.62 93 PHE A CA 1
ATOM 735 C C . PHE A 1 93 ? 8.593 0.293 -16.490 1.00 89.62 93 PHE A C 1
ATOM 737 O O . PHE A 1 93 ? 8.132 -0.742 -16.020 1.00 89.62 93 PHE A O 1
ATOM 744 N N . ASP A 1 94 ? 9.483 0.301 -17.484 1.00 89.81 94 ASP A N 1
ATOM 745 C CA . ASP A 1 94 ? 9.952 -0.906 -18.178 1.00 89.81 94 ASP A CA 1
ATOM 746 C C . ASP A 1 94 ? 10.688 -1.872 -17.223 1.00 89.81 94 ASP A C 1
ATOM 748 O O . ASP A 1 94 ? 10.460 -3.088 -17.230 1.00 89.81 94 ASP A O 1
ATOM 752 N N . ASP A 1 95 ? 11.517 -1.333 -16.320 1.00 88.12 95 ASP A N 1
ATOM 753 C CA . ASP A 1 95 ? 12.195 -2.108 -15.270 1.00 88.12 95 ASP A CA 1
ATOM 754 C C . ASP A 1 95 ? 11.183 -2.707 -14.279 1.00 88.12 95 ASP A C 1
ATOM 756 O O . ASP A 1 95 ? 11.321 -3.843 -13.826 1.00 88.12 95 ASP A O 1
ATOM 760 N N . PHE A 1 96 ? 10.137 -1.951 -13.939 1.00 89.94 96 PHE A N 1
ATOM 761 C CA . PHE A 1 96 ? 9.084 -2.416 -13.037 1.00 89.94 96 PHE A CA 1
ATOM 762 C C . PHE A 1 96 ? 8.177 -3.473 -13.679 1.00 89.94 96 PHE A C 1
ATOM 764 O O . PHE A 1 96 ? 7.718 -4.390 -13.000 1.00 89.94 96 PHE A O 1
ATOM 771 N N . GLN A 1 97 ? 7.925 -3.355 -14.981 1.00 87.19 97 GLN A N 1
ATOM 772 C CA . GLN A 1 97 ? 7.132 -4.305 -15.752 1.00 87.19 97 GLN A CA 1
ATOM 773 C C . GLN A 1 97 ? 7.842 -5.660 -15.879 1.00 87.19 97 GLN A C 1
ATOM 775 O O . GLN A 1 97 ? 7.196 -6.706 -15.775 1.00 87.19 97 GLN A O 1
ATOM 780 N N . SER A 1 98 ? 9.161 -5.636 -16.083 1.00 87.25 98 SER A N 1
ATOM 781 C CA . SER A 1 98 ? 9.985 -6.840 -16.219 1.00 87.25 98 SER A CA 1
ATOM 782 C C . SER A 1 98 ? 10.246 -7.533 -14.878 1.00 87.25 98 SER A C 1
ATOM 784 O O . SER A 1 98 ? 10.110 -8.754 -14.798 1.00 87.25 98 SER A O 1
ATOM 786 N N . ASP A 1 99 ? 10.556 -6.782 -13.814 1.00 88.19 99 ASP A N 1
ATOM 787 C CA . ASP A 1 99 ? 10.774 -7.334 -12.472 1.00 88.19 99 ASP A CA 1
ATOM 788 C C . ASP A 1 99 ? 10.259 -6.403 -11.360 1.00 88.19 99 ASP A C 1
ATOM 790 O O . ASP A 1 99 ? 10.998 -5.679 -10.679 1.00 88.19 99 ASP A O 1
ATOM 794 N N . SER A 1 100 ? 8.947 -6.473 -11.122 1.00 86.94 100 SER A N 1
ATOM 795 C CA . SER A 1 100 ? 8.287 -5.683 -10.081 1.00 86.94 100 SER A CA 1
ATOM 796 C C . SER A 1 100 ? 8.832 -5.972 -8.680 1.00 86.94 100 SER A C 1
ATOM 798 O O . SER A 1 100 ? 8.918 -5.068 -7.847 1.00 86.94 100 SER A O 1
ATOM 800 N N . SER A 1 101 ? 9.206 -7.224 -8.395 1.00 88.25 101 SER A N 1
ATOM 801 C CA . SER A 1 101 ? 9.654 -7.635 -7.063 1.00 88.25 101 SER A CA 1
ATOM 802 C C . SER A 1 101 ? 11.014 -7.028 -6.736 1.00 88.25 101 SER A C 1
ATOM 804 O O . SER A 1 101 ? 11.170 -6.415 -5.678 1.00 88.25 101 SER A O 1
ATOM 806 N N . SER A 1 102 ? 11.972 -7.122 -7.658 1.00 90.94 102 SER A N 1
ATOM 807 C CA . SER A 1 102 ? 13.291 -6.508 -7.501 1.00 90.94 102 SER A CA 1
ATOM 808 C C . SER A 1 102 ? 13.189 -4.992 -7.341 1.00 90.94 102 SER A C 1
ATOM 810 O O . SER A 1 102 ? 13.782 -4.417 -6.422 1.00 90.94 102 SER A O 1
ATOM 812 N N . VAL A 1 103 ? 12.356 -4.324 -8.148 1.00 91.31 103 VAL A N 1
ATOM 813 C CA . VAL A 1 103 ? 12.166 -2.871 -8.043 1.00 91.31 103 VAL A CA 1
ATOM 814 C C . VAL A 1 103 ? 11.570 -2.472 -6.689 1.00 91.31 103 VAL A C 1
ATOM 816 O O . VAL A 1 103 ? 12.080 -1.535 -6.061 1.00 91.31 103 VAL A O 1
ATOM 819 N N . ILE A 1 104 ? 10.555 -3.186 -6.188 1.00 91.38 104 ILE A N 1
ATOM 820 C CA . ILE A 1 104 ? 9.921 -2.900 -4.888 1.00 91.38 104 ILE A CA 1
ATOM 821 C C . ILE A 1 104 ? 10.906 -3.091 -3.731 1.00 91.38 104 ILE A C 1
ATOM 823 O O . ILE A 1 104 ? 11.005 -2.208 -2.878 1.00 91.38 104 ILE A O 1
ATOM 827 N N . PHE A 1 105 ? 11.667 -4.187 -3.716 1.00 91.38 105 PHE A N 1
ATOM 828 C CA . PHE A 1 105 ? 12.587 -4.503 -2.616 1.00 91.38 105 PHE A CA 1
ATOM 829 C C . PHE A 1 105 ? 13.960 -3.824 -2.722 1.00 91.38 105 PHE A C 1
ATOM 831 O O . PHE A 1 105 ? 14.742 -3.869 -1.775 1.00 91.38 105 PHE A O 1
ATOM 838 N N . SER A 1 106 ? 14.266 -3.157 -3.836 1.00 93.19 106 SER A N 1
ATOM 839 C CA . SER A 1 106 ? 15.513 -2.401 -3.984 1.00 93.19 106 SER A CA 1
ATOM 840 C C . SER A 1 106 ? 15.568 -1.143 -3.102 1.00 93.19 106 SER A C 1
ATOM 842 O O . SER A 1 106 ? 14.547 -0.579 -2.713 1.00 93.19 106 SER A O 1
ATOM 844 N N . PHE A 1 107 ? 16.769 -0.603 -2.886 1.00 93.12 107 PHE A N 1
ATOM 845 C CA . PHE A 1 107 ? 16.964 0.731 -2.296 1.00 93.12 107 PHE A CA 1
ATOM 846 C C . PHE A 1 107 ? 16.898 1.872 -3.326 1.00 93.12 107 PHE A C 1
ATOM 848 O O . PHE A 1 107 ? 17.249 3.009 -3.013 1.00 93.12 107 PHE A O 1
ATOM 855 N N . LYS A 1 108 ? 16.468 1.598 -4.566 1.00 92.94 108 LYS A N 1
ATOM 856 C CA . LYS A 1 108 ? 16.286 2.630 -5.592 1.00 92.94 108 LYS A CA 1
ATOM 857 C C . LYS A 1 108 ? 14.928 3.310 -5.408 1.00 92.94 108 LYS A C 1
ATOM 859 O O . LYS A 1 108 ? 13.914 2.638 -5.190 1.00 92.94 108 LYS A O 1
ATOM 864 N N . GLY A 1 109 ? 14.922 4.637 -5.480 1.00 93.62 109 GLY A N 1
ATOM 865 C CA . GLY A 1 109 ? 13.728 5.456 -5.303 1.00 93.62 109 GLY A CA 1
ATOM 866 C C . GLY A 1 109 ? 14.037 6.951 -5.295 1.00 93.62 109 GLY A C 1
ATOM 867 O O . GLY A 1 109 ? 15.188 7.365 -5.441 1.00 93.62 109 GLY A O 1
ATOM 868 N N . ASN A 1 110 ? 13.004 7.769 -5.113 1.00 95.88 110 ASN A N 1
ATOM 869 C CA . ASN A 1 110 ? 13.130 9.217 -5.000 1.00 95.88 110 ASN A CA 1
ATOM 870 C C . ASN A 1 110 ? 13.106 9.653 -3.527 1.00 95.88 110 ASN A C 1
ATOM 872 O O . ASN A 1 110 ? 12.043 9.829 -2.932 1.00 95.88 110 ASN A O 1
ATOM 876 N N . TRP A 1 111 ? 14.292 9.843 -2.944 1.00 95.12 111 TRP A N 1
ATOM 877 C CA . TRP A 1 111 ? 14.448 10.250 -1.542 1.00 95.12 111 TRP A CA 1
ATOM 878 C C . TRP A 1 111 ? 13.771 11.580 -1.219 1.00 95.12 111 TRP A C 1
ATOM 880 O O . TRP A 1 111 ? 13.159 11.702 -0.163 1.00 95.12 111 TRP A O 1
ATOM 890 N N . LEU A 1 112 ? 13.845 12.560 -2.124 1.00 96.44 112 LEU A N 1
ATOM 891 C CA . LEU A 1 112 ? 13.265 13.884 -1.902 1.00 96.44 112 LEU A CA 1
ATOM 892 C C . LEU A 1 112 ? 11.740 13.807 -1.808 1.00 96.44 112 LEU A C 1
ATOM 894 O O . LEU A 1 112 ? 11.165 14.287 -0.836 1.00 96.44 112 LEU A O 1
ATOM 898 N N . ILE A 1 113 ? 11.090 13.161 -2.779 1.00 96.31 113 ILE A N 1
ATOM 899 C CA . ILE A 1 113 ? 9.627 13.024 -2.785 1.00 96.31 113 ILE A CA 1
ATOM 900 C C . ILE A 1 113 ? 9.165 12.133 -1.628 1.00 96.31 113 ILE A C 1
ATOM 902 O O . ILE A 1 113 ? 8.188 12.467 -0.960 1.00 96.31 113 ILE A O 1
ATOM 906 N N . GLY A 1 114 ? 9.892 11.047 -1.342 1.00 96.56 114 GLY A N 1
ATOM 907 C CA . GLY A 1 114 ? 9.614 10.182 -0.197 1.00 96.56 114 GLY A CA 1
ATOM 908 C C . GLY A 1 114 ? 9.646 10.943 1.125 1.00 96.56 114 GLY A C 1
ATOM 909 O O . GLY A 1 114 ? 8.675 10.900 1.879 1.00 96.56 114 GLY A O 1
ATOM 910 N N . LEU A 1 115 ? 10.730 11.678 1.400 1.00 97.19 115 LEU A N 1
ATOM 911 C CA . LEU A 1 115 ? 10.871 12.456 2.634 1.00 97.19 115 LEU A CA 1
ATOM 912 C C . LEU A 1 115 ? 9.809 13.548 2.744 1.00 97.19 115 LEU A C 1
ATOM 914 O O . LEU A 1 115 ? 9.221 13.700 3.811 1.00 97.19 115 LEU A O 1
ATOM 918 N N . LEU A 1 116 ? 9.535 14.270 1.654 1.00 97.62 116 LEU A N 1
ATOM 919 C CA . LEU A 1 116 ? 8.499 15.301 1.639 1.00 97.62 116 LEU A CA 1
ATOM 920 C C . LEU A 1 116 ? 7.127 14.707 1.962 1.00 97.62 116 LEU A C 1
ATOM 922 O O . LEU A 1 116 ? 6.475 15.170 2.893 1.00 97.62 116 LEU A O 1
ATOM 926 N N . LEU A 1 117 ? 6.710 13.649 1.260 1.00 97.25 117 LEU A N 1
ATOM 927 C CA . LEU A 1 117 ? 5.393 13.046 1.466 1.00 97.25 117 LEU A CA 1
ATOM 928 C C . LEU A 1 117 ? 5.258 12.430 2.865 1.00 97.25 117 LEU A C 1
ATOM 930 O O . LEU A 1 117 ? 4.258 12.660 3.545 1.00 97.25 117 LEU A O 1
ATOM 934 N N . GLY A 1 118 ? 6.279 11.698 3.319 1.00 97.19 118 GLY A N 1
ATOM 935 C CA . GLY A 1 118 ? 6.307 11.103 4.654 1.00 97.19 118 GLY A CA 1
ATOM 936 C C . G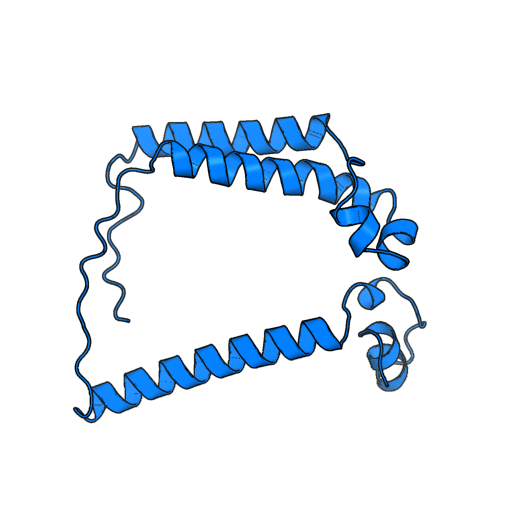LY A 1 118 ? 6.232 12.150 5.765 1.00 97.19 118 GLY A C 1
ATOM 937 O O . GLY A 1 118 ? 5.421 12.017 6.683 1.00 97.19 118 GLY A O 1
ATOM 938 N N . ALA A 1 119 ? 7.017 13.227 5.658 1.00 96.75 119 ALA A N 1
ATOM 939 C CA . ALA A 1 119 ? 6.997 14.323 6.622 1.00 96.75 119 ALA A CA 1
ATOM 940 C C . ALA A 1 119 ? 5.655 15.064 6.613 1.00 96.75 119 ALA A C 1
ATOM 942 O O . ALA A 1 119 ? 5.104 15.330 7.679 1.00 96.75 119 ALA A O 1
ATOM 943 N N . THR A 1 120 ? 5.093 15.360 5.437 1.00 97.06 120 THR A N 1
ATOM 944 C CA . THR A 1 120 ? 3.787 16.022 5.326 1.00 97.06 120 THR A CA 1
ATOM 945 C C . THR A 1 120 ? 2.683 15.197 5.984 1.00 97.06 120 THR A C 1
ATOM 947 O O . THR A 1 120 ? 1.911 15.748 6.768 1.00 97.06 120 THR A O 1
ATOM 950 N N . VAL A 1 121 ? 2.626 13.884 5.734 1.00 96.00 121 VAL A N 1
ATOM 951 C CA . VAL A 1 121 ? 1.620 12.999 6.346 1.00 96.00 121 VAL A CA 1
ATOM 952 C C . VAL A 1 121 ? 1.816 12.890 7.857 1.00 96.00 121 VAL A C 1
ATOM 954 O O . VAL A 1 121 ? 0.849 13.024 8.605 1.00 96.00 121 VAL A O 1
ATOM 957 N N . ALA A 1 122 ? 3.052 12.709 8.328 1.00 94.94 122 ALA A N 1
ATOM 958 C CA . ALA A 1 122 ? 3.337 12.628 9.758 1.00 94.94 122 ALA A CA 1
ATOM 959 C C . ALA A 1 122 ? 2.969 13.931 10.492 1.00 94.94 122 ALA A C 1
ATOM 961 O O . ALA A 1 122 ? 2.299 13.895 11.522 1.00 94.94 122 ALA A O 1
ATOM 962 N N . VAL A 1 123 ? 3.346 15.092 9.945 1.00 94.88 123 VAL A N 1
ATOM 963 C CA . VAL A 1 123 ? 3.003 16.401 10.525 1.00 94.88 123 VAL A CA 1
ATOM 964 C C . VAL A 1 123 ? 1.493 16.616 10.527 1.00 94.88 123 VAL A C 1
ATOM 966 O O . VAL A 1 123 ? 0.946 17.054 11.538 1.00 94.88 123 VAL A O 1
ATOM 969 N N . TYR A 1 124 ? 0.808 16.275 9.435 1.00 93.69 124 TYR A N 1
ATOM 970 C CA . TYR A 1 124 ? -0.646 16.375 9.351 1.00 93.69 124 TYR A CA 1
ATOM 971 C C . TYR A 1 124 ? -1.334 15.537 10.438 1.00 93.69 124 TYR A C 1
ATOM 973 O O . TYR A 1 124 ? -2.131 16.071 11.209 1.00 93.69 124 TYR A O 1
ATOM 981 N N . LEU A 1 125 ? -0.968 14.258 10.567 1.00 90.69 125 LEU A N 1
ATOM 982 C CA . LEU A 1 125 ? -1.543 13.359 11.573 1.00 90.69 125 LEU A CA 1
ATOM 983 C C . LEU A 1 125 ? -1.198 13.775 13.005 1.00 90.69 125 LEU A C 1
ATOM 985 O O . LEU A 1 125 ? -2.012 13.601 13.908 1.00 90.69 125 LEU A O 1
ATOM 989 N 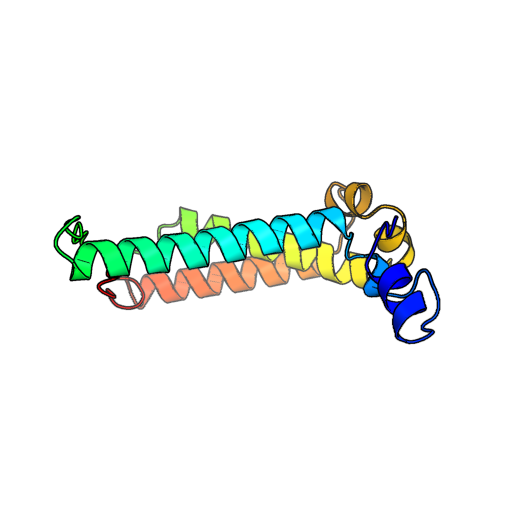N . TYR A 1 126 ? -0.017 14.351 13.219 1.00 89.94 126 TYR A N 1
ATOM 990 C CA . TYR A 1 126 ? 0.391 14.883 14.516 1.00 89.94 126 TYR A CA 1
ATOM 991 C C . TYR A 1 126 ? -0.386 16.142 14.923 1.00 89.94 126 TYR A C 1
ATOM 993 O O . TYR A 1 126 ? -0.712 16.336 16.093 1.00 89.94 126 TYR A O 1
ATOM 1001 N N . ILE A 1 127 ? -0.684 17.026 13.969 1.00 90.25 127 ILE A N 1
ATOM 1002 C CA . ILE A 1 127 ? -1.532 18.193 14.228 1.00 90.25 127 ILE A CA 1
ATOM 1003 C C . ILE A 1 127 ? -2.965 17.732 14.508 1.00 90.25 127 ILE A C 1
ATOM 1005 O O . ILE A 1 127 ? -3.593 18.231 15.441 1.00 90.25 127 ILE A O 1
ATOM 1009 N N . GLU A 1 128 ? -3.465 16.773 13.730 1.00 85.56 128 GLU A N 1
ATOM 1010 C CA . GLU A 1 128 ? -4.812 16.227 13.891 1.00 85.56 128 GLU A CA 1
ATOM 1011 C C . GLU A 1 128 ? -4.987 15.531 15.244 1.00 85.56 128 GLU A C 1
ATOM 1013 O O . GLU A 1 128 ? -5.963 15.788 15.944 1.00 85.56 128 GLU A O 1
ATOM 1018 N N . SER A 1 129 ? -4.000 14.742 15.679 1.00 82.88 129 SER A N 1
ATOM 1019 C CA . SER A 1 129 ? -4.037 14.066 16.981 1.00 82.88 129 SER A CA 1
ATOM 1020 C C . SER A 1 129 ? -4.071 15.029 18.168 1.00 82.88 129 SER A C 1
ATOM 1022 O O . SER A 1 129 ? -4.659 14.718 19.202 1.00 82.88 129 SER A O 1
ATOM 1024 N N . ARG A 1 130 ? -3.475 16.219 18.023 1.00 82.12 130 ARG A N 1
ATOM 1025 C CA . ARG A 1 130 ? -3.527 17.284 19.036 1.00 82.12 130 ARG A CA 1
ATOM 1026 C C . ARG A 1 130 ? -4.836 18.068 19.017 1.00 82.12 130 ARG A C 1
ATOM 1028 O O . ARG A 1 130 ? -5.248 18.554 20.066 1.00 82.12 130 ARG A O 1
ATOM 1035 N N . LYS A 1 131 ? -5.458 18.231 17.846 1.00 79.75 131 LYS A N 1
ATOM 1036 C CA . LYS A 1 131 ? -6.747 18.928 17.701 1.00 79.75 131 LYS A CA 1
ATOM 1037 C C . LYS A 1 131 ? -7.922 18.062 18.151 1.00 79.75 1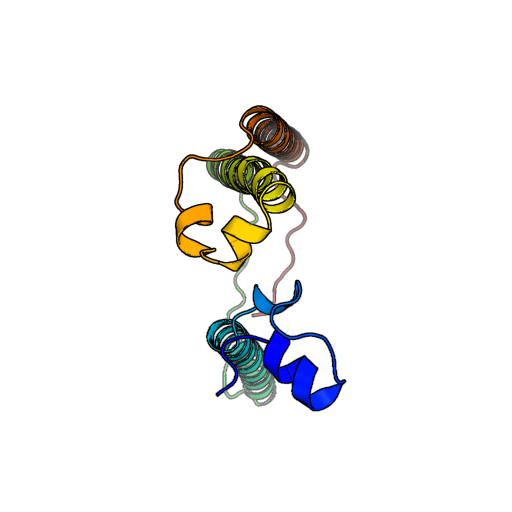31 LYS A C 1
ATOM 1039 O O . LYS A 1 131 ? -8.840 18.587 18.767 1.00 79.75 131 LYS A O 1
ATOM 1044 N N . ASN A 1 132 ? -7.863 16.760 17.876 1.00 69.06 132 ASN A N 1
ATOM 1045 C CA . ASN A 1 132 ? -8.908 15.786 18.176 1.00 69.06 132 ASN A CA 1
ATOM 1046 C C . ASN A 1 132 ? -8.327 14.612 18.991 1.00 69.06 132 ASN A C 1
ATOM 1048 O O . ASN A 1 132 ? -8.100 13.530 18.443 1.00 69.06 132 ASN A O 1
ATOM 1052 N N . PRO A 1 133 ? -8.082 14.798 20.303 1.00 62.62 133 PRO A N 1
ATOM 1053 C CA . PRO A 1 133 ? -7.464 13.777 21.154 1.00 62.62 133 PRO A CA 1
ATOM 1054 C C . PRO A 1 133 ? -8.309 12.504 21.324 1.00 62.62 133 PRO A C 1
ATOM 1056 O O . PRO A 1 133 ? -7.756 11.469 21.684 1.00 62.62 133 PRO A O 1
ATOM 1059 N N . ASP A 1 134 ? -9.609 12.543 21.017 1.00 61.28 134 ASP A N 1
ATOM 1060 C CA . ASP A 1 134 ? -10.513 11.382 21.067 1.00 61.28 134 ASP A CA 1
ATOM 1061 C C . ASP A 1 134 ? -10.607 10.617 19.725 1.00 61.28 134 ASP A C 1
ATOM 1063 O O . ASP A 1 134 ? -11.352 9.642 19.606 1.00 61.28 134 ASP A O 1
ATOM 1067 N N . GLY A 1 135 ? -9.834 11.022 18.708 1.00 54.84 135 GLY A N 1
ATOM 1068 C CA . GLY A 1 135 ? -9.849 10.448 17.357 1.00 54.84 135 GLY A CA 1
ATOM 1069 C C . GLY A 1 135 ? -11.136 10.749 16.564 1.00 54.84 135 GLY A C 1
ATOM 1070 O O . GLY A 1 135 ? -12.084 11.339 17.089 1.00 54.84 135 GLY A O 1
ATOM 1071 N N . PRO A 1 136 ? -11.193 10.404 15.264 1.00 52.53 136 PRO A N 1
ATOM 1072 C CA . PRO A 1 136 ? -12.344 10.703 14.419 1.00 52.53 136 PRO A CA 1
ATOM 1073 C C . PRO A 1 136 ? -13.541 9.837 14.830 1.00 52.53 136 PRO A C 1
ATOM 1075 O O . PRO A 1 136 ? -13.642 8.698 14.402 1.00 52.53 136 PRO A O 1
ATOM 1078 N N . ASN A 1 137 ? -14.429 10.409 15.652 1.00 46.16 137 ASN A N 1
ATOM 1079 C CA . ASN A 1 137 ? -15.774 9.953 16.027 1.00 46.16 137 ASN A CA 1
ATOM 1080 C C . ASN A 1 137 ? -15.953 8.434 16.189 1.00 46.16 137 ASN A C 1
ATOM 1082 O O . ASN A 1 137 ? -16.020 7.693 15.211 1.00 46.16 137 ASN A O 1
ATOM 1086 N N . VAL A 1 138 ? -16.172 8.005 17.436 1.00 49.66 138 VAL A N 1
ATOM 1087 C CA . VAL A 1 138 ? -16.647 6.663 17.804 1.00 49.66 138 VAL A CA 1
ATOM 1088 C C . VAL A 1 138 ? -17.817 6.264 16.900 1.00 49.66 138 VAL A C 1
ATOM 1090 O O . VAL A 1 138 ? -18.956 6.676 17.109 1.00 49.66 138 VAL A O 1
ATOM 1093 N N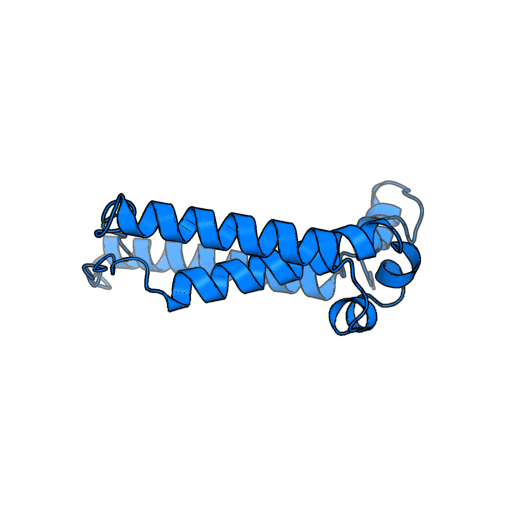 . LYS A 1 139 ? -17.540 5.462 15.873 1.00 51.53 139 LYS A N 1
ATOM 1094 C CA . LYS A 1 139 ? -18.577 4.730 15.161 1.00 51.53 139 LYS A CA 1
ATOM 1095 C C . LYS A 1 139 ? -18.742 3.420 15.901 1.00 51.53 139 LYS A C 1
ATOM 1097 O O . LYS A 1 139 ? -17.794 2.645 16.005 1.00 51.53 139 LYS A O 1
ATOM 1102 N N . GLU A 1 140 ? -19.939 3.183 16.424 1.00 47.25 140 GLU A N 1
ATOM 1103 C CA . GLU A 1 140 ? -20.354 1.831 16.772 1.00 47.25 140 GLU A CA 1
ATOM 1104 C C . GLU A 1 140 ? -20.323 1.015 15.477 1.00 47.25 140 GLU A C 1
ATOM 1106 O O . GLU A 1 140 ? -21.202 1.125 14.624 1.00 47.25 140 GLU A O 1
ATOM 1111 N N . VAL A 1 141 ? -19.243 0.266 15.272 1.00 54.12 141 VAL A N 1
ATOM 1112 C CA . VAL A 1 141 ? -19.171 -0.694 14.179 1.00 54.12 141 VAL A CA 1
ATOM 1113 C C . VAL A 1 141 ? -19.848 -1.953 14.695 1.00 54.12 141 VAL A C 1
ATOM 1115 O O . VAL A 1 141 ? -19.310 -2.639 15.561 1.00 54.12 141 VAL A O 1
ATOM 1118 N N . MET A 1 142 ? -21.053 -2.223 14.195 1.00 51.75 142 MET A N 1
ATOM 1119 C CA . MET A 1 142 ? -21.640 -3.556 14.300 1.00 51.75 142 MET A CA 1
ATOM 1120 C C . MET A 1 142 ? -20.781 -4.479 13.427 1.00 51.75 142 MET A C 1
ATOM 1122 O O . MET A 1 142 ? -20.649 -4.227 12.223 1.00 51.75 142 MET A O 1
ATOM 1126 N N . LEU A 1 143 ? -20.105 -5.442 14.057 1.00 54.62 143 LEU A N 1
ATOM 1127 C CA . LEU A 1 143 ? -19.338 -6.486 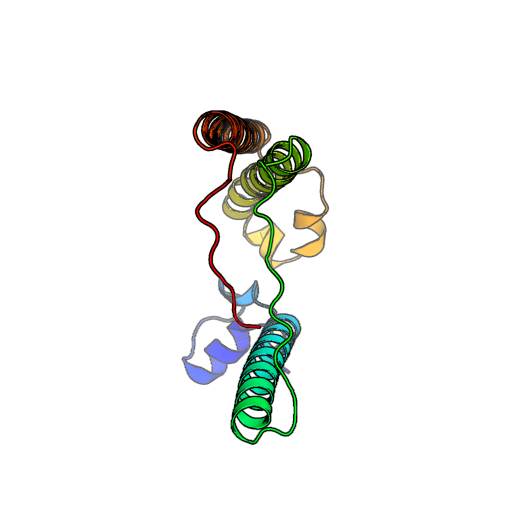13.375 1.00 54.62 143 LEU A CA 1
ATOM 1128 C C . LEU A 1 143 ? -20.266 -7.623 12.971 1.00 54.62 143 LEU A C 1
ATOM 1130 O O . LEU A 1 143 ? -20.987 -8.094 13.875 1.00 54.62 143 LEU A O 1
#

Secondary structure (DSSP, 8-state):
--SBHHHHHHHHH-PPTTSGGGGSBHHHHHHHHHHHHHHHHHHHHHHHHHHTTSS-------------HHHHHHHHHHHHHHHHHHHHHHHTHHHHHH-HHHHHHSS-S-HHHHHHHHHHHHHHHHHHHHH-TT-S-------

Radius of gyration: 21.46 Å; chains: 1; bounding box: 49×38×52 Å

Foldseek 3Di:
DQQWCQVVCCVVPVHDRLPLRLLGGPVVVVVVVVVVVVVVVVVVVVVVCVVVVVDPFDQDQPQQALCDLVNLLVVLQVQLLCQFQVVVCVVPVVVCSVPVPCSSPDPHGDNVRSNVRSVVSSVVSVVVSVVCVSPDDRDRDGD

Sequence (143 aa):
MYPDISYLLHDLFGTQPDNWTSIFKTFGLLLASALLAAGWVLKKELIRLEEEGKISAIKQKVKSSTTQMSDVLTNGLIAFFFGFKIPYVINNFDDFQSDSSSVIFSFKGNWLIGLLLGATVAVYLYIESRKNPDGPNVKEVML

pLDDT: mean 87.02, std 13.26, range [46.16, 97.94]